Protein AF-A0A1V2V373-F1 (afdb_monomer_lite)

Organism: NCBI:txid1675530

Sequence (112 aa):
MPLIIPVAIDEGALEVLWYSPFENIEDIMLWWEAQESIDIYKYKTDLEAAEAILSNGKIVSVKTEEQYDLYYAISAKAETVTLMIDTDYNSRLSYKGKKYFHKGKLIFPPLI

Radius of gyration: 13.98 Å; chains: 1; bounding box: 52×28×28 Å

pLDDT: mean 90.48, std 10.85, range [46.19, 98.31]

Structure (mmCIF, N/CA/C/O backbone):
data_AF-A0A1V2V373-F1
#
_entry.id   AF-A0A1V2V373-F1
#
loop_
_atom_site.group_PDB
_atom_site.id
_atom_site.type_symbol
_atom_site.label_atom_id
_atom_site.label_alt_id
_atom_site.label_comp_id
_atom_site.label_asym_id
_atom_site.label_entity_id
_atom_site.label_seq_id
_atom_site.pdbx_PDB_ins_code
_atom_site.Cartn_x
_atom_site.Cartn_y
_atom_site.Cartn_z
_atom_site.occupancy
_atom_site.B_iso_or_equiv
_atom_site.auth_seq_id
_atom_site.auth_comp_id
_atom_site.auth_asym_id
_atom_site.auth_atom_id
_atom_site.pdbx_PDB_model_num
ATOM 1 N N . MET A 1 1 ? -18.247 -6.710 2.059 1.00 59.16 1 MET A N 1
ATOM 2 C CA . MET A 1 1 ? -17.854 -5.300 2.309 1.00 59.16 1 MET A CA 1
ATOM 3 C C . MET A 1 1 ? -16.493 -5.104 1.671 1.00 59.16 1 MET A C 1
ATOM 5 O O . MET A 1 1 ? -15.691 -6.020 1.808 1.00 59.16 1 MET A O 1
ATOM 9 N N . PRO A 1 2 ? -16.241 -3.972 0.996 1.00 73.94 2 PRO A N 1
ATOM 10 C CA . PRO A 1 2 ? -14.930 -3.687 0.416 1.00 73.94 2 PRO A CA 1
ATOM 11 C C . PRO A 1 2 ? -13.858 -3.652 1.510 1.00 73.94 2 PRO A C 1
ATOM 13 O O . PRO A 1 2 ? -14.096 -3.110 2.596 1.00 73.94 2 PRO A O 1
ATOM 16 N N . LEU A 1 3 ? -12.698 -4.247 1.236 1.00 90.12 3 LEU A N 1
ATOM 17 C CA . LEU A 1 3 ? -11.580 -4.267 2.174 1.00 90.12 3 LEU A CA 1
ATOM 18 C C . LEU A 1 3 ? -10.861 -2.916 2.175 1.00 90.12 3 LEU A C 1
ATOM 20 O O . LEU A 1 3 ? -10.523 -2.377 1.119 1.00 90.12 3 LEU A O 1
ATOM 24 N N . ILE A 1 4 ? -10.618 -2.380 3.373 1.00 93.88 4 ILE A N 1
ATOM 25 C CA . ILE A 1 4 ? -9.809 -1.175 3.571 1.00 93.88 4 ILE A CA 1
ATOM 26 C C . ILE A 1 4 ? -8.381 -1.624 3.859 1.00 93.88 4 ILE A C 1
ATOM 28 O O . ILE A 1 4 ? -8.136 -2.306 4.855 1.00 93.88 4 ILE A O 1
ATOM 32 N N . ILE A 1 5 ? -7.460 -1.237 2.986 1.00 95.88 5 ILE A N 1
ATOM 33 C CA . ILE A 1 5 ? -6.070 -1.682 3.004 1.00 95.88 5 ILE A CA 1
ATOM 34 C C . ILE A 1 5 ? -5.183 -0.479 3.331 1.00 95.88 5 ILE A C 1
ATOM 36 O O . ILE A 1 5 ? -5.188 0.503 2.584 1.00 95.88 5 ILE A O 1
ATOM 40 N N . PRO A 1 6 ? -4.424 -0.528 4.434 1.00 97.38 6 PRO A N 1
ATOM 41 C CA . PRO A 1 6 ? -3.357 0.424 4.701 1.00 97.38 6 PRO A CA 1
ATOM 42 C C . PRO A 1 6 ? -2.229 0.241 3.684 1.00 97.38 6 PRO A C 1
ATOM 44 O O . PRO A 1 6 ? -1.730 -0.876 3.496 1.00 97.38 6 PRO A O 1
ATOM 47 N N . VAL A 1 7 ? -1.835 1.332 3.033 1.00 97.88 7 VAL A N 1
ATOM 48 C CA . VAL A 1 7 ? -0.748 1.349 2.056 1.00 97.88 7 VAL A CA 1
ATOM 49 C C . VAL A 1 7 ? 0.251 2.446 2.406 1.00 97.88 7 VAL A C 1
ATOM 51 O O . VAL A 1 7 ? -0.118 3.616 2.501 1.00 97.88 7 VAL A O 1
ATOM 54 N N . ALA A 1 8 ? 1.516 2.063 2.542 1.00 97.88 8 ALA A N 1
ATOM 55 C CA . ALA A 1 8 ? 2.650 2.977 2.598 1.00 97.88 8 ALA A CA 1
ATOM 56 C C . ALA A 1 8 ? 3.294 3.078 1.208 1.00 97.88 8 ALA A C 1
ATOM 58 O O . ALA A 1 8 ? 3.599 2.054 0.597 1.00 97.88 8 ALA A O 1
ATOM 59 N N . ILE A 1 9 ? 3.508 4.294 0.720 1.00 97.56 9 ILE A N 1
ATOM 60 C CA . ILE A 1 9 ? 4.208 4.608 -0.529 1.00 97.56 9 ILE A CA 1
ATOM 61 C C . ILE A 1 9 ? 5.568 5.222 -0.159 1.00 97.56 9 ILE A C 1
ATOM 63 O O . ILE A 1 9 ? 5.632 5.984 0.809 1.00 97.56 9 ILE A O 1
ATOM 67 N N . ASP A 1 10 ? 6.631 4.885 -0.896 1.00 95.62 10 ASP A N 1
ATOM 68 C CA . ASP A 1 10 ? 8.003 5.395 -0.682 1.00 95.62 10 ASP A CA 1
ATOM 69 C C . ASP A 1 10 ? 8.468 5.211 0.777 1.00 95.62 10 ASP A C 1
ATOM 71 O O . ASP A 1 10 ? 8.713 6.162 1.517 1.00 95.62 10 ASP A O 1
ATOM 75 N N . GLU A 1 11 ? 8.443 3.954 1.245 1.00 90.69 11 GLU A N 1
ATOM 76 C CA . GLU A 1 11 ? 8.741 3.557 2.638 1.00 90.69 11 GLU A CA 1
ATOM 77 C C . GLU A 1 11 ? 7.998 4.395 3.711 1.00 90.69 11 GLU A C 1
ATOM 79 O O . GLU A 1 11 ? 8.455 4.528 4.847 1.00 90.69 11 GLU A O 1
ATOM 84 N N . GLY A 1 12 ? 6.808 4.908 3.373 1.00 91.81 12 GLY A N 1
ATOM 85 C CA . GLY A 1 12 ? 5.935 5.652 4.284 1.00 91.81 12 GLY A CA 1
ATOM 86 C C . GLY A 1 12 ? 6.015 7.173 4.160 1.00 91.81 12 GLY A C 1
ATOM 87 O O . GLY A 1 12 ? 5.425 7.858 4.993 1.00 91.81 12 GLY A O 1
ATOM 88 N N . ALA A 1 13 ? 6.686 7.722 3.139 1.00 94.00 13 ALA A N 1
ATOM 89 C CA . ALA A 1 13 ? 6.626 9.160 2.853 1.00 94.00 13 ALA A CA 1
ATOM 90 C C . ALA A 1 13 ? 5.186 9.628 2.567 1.00 94.00 13 ALA A C 1
ATOM 92 O O . ALA A 1 13 ? 4.795 10.736 2.947 1.00 94.00 13 ALA A O 1
ATOM 93 N N . LEU A 1 14 ? 4.376 8.754 1.960 1.00 97.31 14 LEU A N 1
ATOM 94 C CA . LEU A 1 14 ? 2.934 8.918 1.833 1.00 97.31 14 LEU A CA 1
ATOM 95 C C . LEU A 1 14 ? 2.213 7.677 2.370 1.00 97.31 14 LEU A C 1
ATOM 97 O O . LEU A 1 14 ? 2.406 6.566 1.885 1.00 97.31 14 LEU A O 1
ATOM 101 N N . GLU A 1 15 ? 1.307 7.877 3.322 1.00 98.31 15 GLU A N 1
ATOM 102 C CA . GLU A 1 15 ? 0.383 6.844 3.789 1.00 98.31 15 GLU A CA 1
ATOM 103 C C . GLU A 1 15 ? -1.018 7.095 3.217 1.00 98.31 15 GLU A C 1
ATOM 105 O O . GLU A 1 15 ? -1.540 8.219 3.224 1.00 98.31 15 GLU A O 1
ATOM 110 N N . VAL A 1 16 ? -1.652 6.039 2.708 1.00 97.81 16 VAL A N 1
ATOM 111 C CA . VAL A 1 16 ? -3.016 6.093 2.177 1.00 97.81 16 VAL A CA 1
ATOM 112 C C . VAL A 1 16 ? -3.856 4.923 2.685 1.00 97.81 16 VAL A C 1
ATOM 114 O O . VAL A 1 16 ? -3.368 3.820 2.932 1.00 97.81 16 VAL A O 1
ATOM 117 N N . LEU A 1 17 ? -5.159 5.160 2.803 1.00 97.06 17 LEU A N 1
ATOM 118 C CA . LEU A 1 17 ? -6.163 4.112 2.925 1.00 97.06 17 LEU A CA 1
ATOM 119 C C . LEU A 1 17 ? -6.707 3.802 1.535 1.00 97.06 17 LEU A C 1
ATOM 121 O O . LEU A 1 17 ? -7.321 4.658 0.888 1.00 97.06 17 LEU A O 1
ATOM 125 N N . TRP A 1 18 ? -6.503 2.567 1.092 1.00 96.62 18 TRP A N 1
ATOM 126 C CA . TRP A 1 18 ? -7.076 2.060 -0.142 1.00 96.62 18 TRP A CA 1
ATOM 127 C C . TRP A 1 18 ? -8.373 1.311 0.153 1.00 96.62 18 TRP A C 1
ATOM 129 O O . TRP A 1 18 ? -8.380 0.218 0.719 1.00 96.62 18 TRP A O 1
ATOM 139 N N . TYR A 1 19 ? -9.490 1.914 -0.234 1.00 94.69 19 TYR A N 1
ATOM 140 C CA . TYR A 1 19 ? -10.801 1.278 -0.242 1.00 94.69 19 TYR A CA 1
ATOM 141 C C . TYR A 1 19 ? -10.878 0.422 -1.500 1.00 94.69 19 TYR A C 1
ATOM 143 O O . TYR A 1 19 ? -11.303 0.887 -2.564 1.00 94.69 19 TYR A O 1
ATOM 151 N N . SER A 1 20 ? -10.369 -0.800 -1.374 1.00 92.69 20 SER A N 1
ATOM 152 C CA . SER A 1 20 ? -10.207 -1.721 -2.488 1.00 92.69 20 SER A CA 1
ATOM 153 C C . SER A 1 20 ? -11.564 -2.248 -2.981 1.00 92.69 20 SER A C 1
ATOM 155 O O . SER A 1 20 ? -12.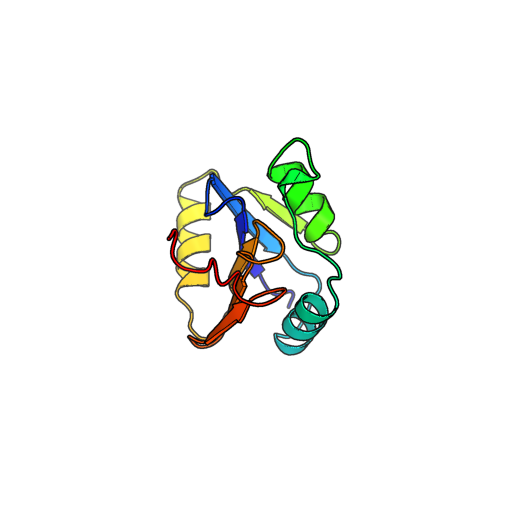516 -2.339 -2.199 1.00 92.69 20 SER A O 1
ATOM 157 N N . PRO A 1 21 ? -11.675 -2.616 -4.267 1.00 91.06 21 PRO A N 1
ATOM 158 C CA . PRO A 1 21 ? -12.887 -3.225 -4.817 1.00 91.06 21 PRO A CA 1
ATOM 159 C C . PRO A 1 21 ? -13.030 -4.703 -4.425 1.00 91.06 21 PRO A C 1
ATOM 161 O O . PRO A 1 21 ? -14.038 -5.323 -4.747 1.00 91.06 21 PRO A O 1
ATOM 164 N N . PHE A 1 22 ? -12.014 -5.280 -3.779 1.00 91.69 22 PHE A N 1
ATOM 165 C CA . PHE A 1 22 ? -11.952 -6.698 -3.462 1.00 91.69 22 PHE A CA 1
ATOM 166 C C . PHE A 1 22 ? -12.777 -7.024 -2.219 1.00 91.69 22 PHE A C 1
ATOM 168 O O . PHE A 1 22 ? -12.834 -6.253 -1.253 1.00 91.69 22 PHE A O 1
ATOM 175 N N . GLU A 1 23 ? -13.406 -8.196 -2.243 1.00 88.94 23 GLU A N 1
ATOM 176 C CA . GLU A 1 23 ? -14.261 -8.666 -1.151 1.00 88.94 23 GLU A CA 1
ATOM 177 C C . GLU A 1 23 ? -13.541 -9.623 -0.196 1.00 88.94 23 GLU A C 1
ATOM 179 O O . GLU A 1 23 ? -13.996 -9.819 0.933 1.00 88.94 23 GLU A O 1
ATOM 184 N N . ASN A 1 24 ? -12.423 -10.210 -0.626 1.00 90.62 24 ASN A N 1
ATOM 185 C CA . ASN A 1 24 ? -11.638 -11.165 0.147 1.00 90.62 24 ASN A CA 1
ATOM 186 C C . ASN A 1 24 ? -10.127 -10.947 -0.052 1.00 90.62 24 ASN A C 1
ATOM 188 O O . ASN A 1 24 ? -9.687 -10.160 -0.893 1.00 90.62 24 ASN A O 1
ATOM 192 N N . ILE A 1 25 ? -9.337 -11.609 0.792 1.00 91.38 25 ILE A N 1
ATOM 193 C CA . ILE A 1 25 ? -7.883 -11.436 0.842 1.00 91.38 25 ILE A CA 1
ATOM 194 C C . ILE A 1 25 ? -7.210 -12.151 -0.330 1.00 91.38 25 ILE A C 1
ATOM 196 O O . ILE A 1 25 ? -6.218 -11.660 -0.862 1.00 91.38 25 ILE A O 1
ATOM 200 N N . GLU A 1 26 ? -7.757 -13.289 -0.744 1.00 91.94 26 GLU A N 1
ATOM 201 C CA . GLU A 1 26 ? -7.263 -14.105 -1.846 1.00 91.94 26 GLU A CA 1
ATOM 202 C C . GLU A 1 26 ? -7.233 -13.317 -3.163 1.00 91.94 26 GLU A C 1
ATOM 204 O O . GLU A 1 26 ? -6.232 -13.360 -3.875 1.00 91.94 26 GLU A O 1
ATOM 209 N N . ASP A 1 27 ? -8.260 -12.515 -3.443 1.00 92.75 27 ASP A N 1
ATOM 210 C CA . ASP A 1 27 ? -8.319 -11.667 -4.636 1.00 92.75 27 ASP A CA 1
ATOM 211 C C . ASP A 1 27 ? -7.233 -10.580 -4.628 1.00 92.75 27 ASP A C 1
ATOM 213 O O . ASP A 1 27 ? -6.652 -10.273 -5.668 1.00 92.75 27 ASP A O 1
ATOM 217 N N . ILE A 1 28 ? -6.901 -10.029 -3.454 1.00 93.12 28 ILE A N 1
ATOM 218 C CA . ILE A 1 28 ? -5.811 -9.050 -3.310 1.00 93.12 28 ILE A CA 1
ATOM 219 C C . ILE A 1 28 ? -4.459 -9.721 -3.555 1.00 93.12 28 ILE A C 1
ATOM 221 O O . ILE A 1 28 ? -3.595 -9.145 -4.214 1.00 93.12 28 ILE A O 1
ATOM 225 N N . MET A 1 29 ? -4.274 -10.938 -3.039 1.00 92.38 29 MET A N 1
ATOM 226 C CA . MET A 1 29 ? -3.059 -11.724 -3.266 1.00 92.38 29 MET A CA 1
ATOM 227 C C . MET A 1 29 ? -2.874 -12.026 -4.758 1.00 92.38 29 MET A C 1
ATOM 229 O O . MET A 1 29 ? -1.784 -11.834 -5.288 1.00 92.38 29 MET A O 1
ATOM 233 N N . LEU A 1 30 ? -3.943 -12.427 -5.452 1.00 93.25 30 LEU A N 1
ATOM 234 C CA . LEU A 1 30 ? -3.916 -12.666 -6.897 1.00 93.25 30 LEU A CA 1
ATOM 235 C C . LEU A 1 30 ? -3.658 -11.380 -7.688 1.00 93.25 30 LEU A C 1
ATOM 237 O O . LEU A 1 30 ? -2.867 -11.386 -8.628 1.00 93.25 30 LEU A O 1
ATOM 241 N N . TRP A 1 31 ? -4.290 -10.266 -7.304 1.00 93.69 31 TRP A N 1
ATOM 242 C CA . TRP A 1 31 ? -4.032 -8.959 -7.912 1.00 93.69 31 TRP A CA 1
ATOM 243 C C . TRP A 1 31 ? -2.568 -8.541 -7.758 1.00 93.69 31 TRP A C 1
ATOM 245 O O . TRP A 1 31 ? -1.983 -8.044 -8.721 1.00 93.69 31 TRP A O 1
ATOM 255 N N . TRP A 1 32 ? -1.986 -8.768 -6.577 1.00 94.62 32 TRP A N 1
ATOM 256 C CA . TRP A 1 32 ? -0.583 -8.490 -6.284 1.00 94.62 32 TRP A CA 1
ATOM 257 C C . TRP A 1 32 ? 0.349 -9.308 -7.182 1.00 94.62 32 TRP A C 1
ATOM 259 O O . TRP A 1 32 ? 1.215 -8.743 -7.843 1.00 94.62 32 TRP A O 1
ATOM 269 N N . GLU A 1 33 ? 0.133 -10.624 -7.266 1.00 92.19 33 GLU A N 1
ATOM 270 C CA . GLU A 1 33 ? 0.924 -11.525 -8.116 1.00 92.19 33 GLU A CA 1
ATOM 271 C C . GLU A 1 33 ? 0.788 -11.212 -9.613 1.00 92.19 33 GLU A C 1
ATOM 273 O O . GLU A 1 33 ? 1.733 -11.408 -10.375 1.00 92.19 33 GLU A O 1
ATOM 278 N N . ALA A 1 34 ? -0.372 -10.708 -10.038 1.00 93.06 34 ALA A N 1
ATOM 279 C CA . ALA A 1 34 ? -0.631 -10.339 -11.425 1.00 93.06 34 ALA A CA 1
ATOM 280 C C . ALA A 1 34 ? -0.001 -8.996 -11.838 1.00 93.06 34 ALA A C 1
ATOM 282 O O . ALA A 1 34 ? 0.029 -8.695 -13.033 1.00 93.06 34 ALA A O 1
ATOM 283 N N . GLN A 1 35 ? 0.486 -8.174 -10.898 1.00 92.62 35 GLN A N 1
ATOM 284 C CA . GLN A 1 35 ? 1.156 -6.925 -11.260 1.00 92.62 35 GLN A CA 1
ATOM 285 C C . GLN A 1 35 ? 2.459 -7.225 -12.017 1.00 92.62 35 GLN A C 1
ATOM 287 O O . GLN A 1 35 ? 3.366 -7.882 -11.520 1.00 92.62 35 GLN A O 1
ATOM 292 N N . GLU A 1 36 ? 2.625 -6.698 -13.227 1.00 92.25 36 GLU A N 1
ATOM 293 C CA . GLU A 1 36 ? 3.891 -6.886 -13.954 1.00 92.25 36 GLU A CA 1
ATOM 294 C C . GLU A 1 36 ? 5.027 -6.043 -13.351 1.00 92.25 36 GLU A C 1
ATOM 296 O O . GLU A 1 36 ? 6.209 -6.400 -13.420 1.00 92.25 36 GLU A O 1
ATOM 301 N N . SER A 1 37 ? 4.679 -4.904 -12.749 1.00 92.75 37 SER A N 1
ATOM 302 C CA . SER A 1 37 ? 5.619 -3.971 -12.138 1.00 92.75 37 SER A CA 1
ATOM 303 C C . SER A 1 37 ? 4.928 -3.092 -11.100 1.00 92.75 37 SER A C 1
ATOM 305 O O . SER A 1 37 ? 3.801 -2.652 -11.306 1.00 92.75 37 SER A O 1
ATOM 307 N N . ILE A 1 38 ? 5.644 -2.812 -10.016 1.00 94.25 38 ILE A N 1
ATOM 308 C CA . ILE A 1 38 ? 5.283 -1.866 -8.966 1.00 94.25 38 ILE A CA 1
ATOM 309 C C . ILE A 1 38 ? 6.526 -1.005 -8.750 1.00 94.25 38 ILE A C 1
ATOM 311 O O . ILE A 1 38 ? 7.426 -1.395 -8.021 1.00 94.25 38 ILE A O 1
ATOM 315 N N . ASP A 1 39 ? 6.611 0.125 -9.448 1.00 94.88 39 ASP A N 1
ATOM 316 C CA . ASP A 1 39 ? 7.760 1.030 -9.381 1.00 94.88 39 ASP A CA 1
ATOM 317 C C . ASP A 1 39 ? 7.276 2.480 -9.378 1.00 94.88 39 ASP A C 1
ATOM 319 O O . ASP A 1 39 ? 6.794 2.991 -10.396 1.00 94.88 39 ASP A O 1
ATOM 323 N N . ILE A 1 40 ? 7.375 3.118 -8.211 1.00 96.00 40 ILE A N 1
ATOM 324 C CA . ILE A 1 40 ? 6.877 4.477 -7.981 1.00 96.00 40 ILE A CA 1
ATOM 325 C C . ILE A 1 40 ? 7.681 5.538 -8.735 1.00 96.00 40 ILE A C 1
ATOM 327 O O . ILE A 1 40 ? 7.126 6.569 -9.112 1.00 96.00 40 ILE A O 1
ATOM 331 N N . TYR A 1 41 ? 8.956 5.279 -9.044 1.00 94.19 41 TYR A N 1
ATOM 332 C CA . TYR A 1 41 ? 9.839 6.267 -9.673 1.00 94.19 41 TYR A CA 1
ATOM 333 C C . TYR A 1 41 ? 9.526 6.504 -11.157 1.00 94.19 41 TYR A C 1
ATOM 335 O O . TYR A 1 41 ? 10.115 7.374 -11.798 1.00 94.19 41 TYR A O 1
ATOM 343 N N . LYS A 1 42 ? 8.569 5.753 -11.711 1.00 94.44 42 LYS A N 1
ATOM 344 C CA . LYS A 1 42 ? 7.989 5.994 -13.039 1.00 94.44 42 LYS A CA 1
ATOM 345 C C . LYS A 1 42 ? 7.032 7.191 -13.061 1.00 94.44 42 LYS A C 1
ATOM 347 O O . LYS A 1 42 ? 6.720 7.686 -14.144 1.00 94.44 42 LYS A O 1
ATOM 352 N N . TYR A 1 43 ? 6.570 7.643 -11.897 1.00 95.50 43 TYR A N 1
ATOM 353 C CA . TYR A 1 43 ? 5.584 8.712 -11.736 1.00 95.50 43 TYR A CA 1
ATOM 354 C C . TYR A 1 43 ? 6.227 9.977 -11.162 1.00 95.50 43 TYR A C 1
ATOM 356 O O . TYR A 1 43 ? 7.340 9.944 -10.639 1.00 95.50 43 TYR A O 1
ATOM 364 N N . LYS A 1 44 ? 5.544 11.124 -11.269 1.00 95.25 44 LYS A N 1
ATOM 365 C CA . LYS A 1 44 ? 6.102 12.401 -10.792 1.00 95.25 44 LYS A CA 1
ATOM 366 C C . LYS A 1 44 ? 5.916 12.605 -9.295 1.00 95.25 44 LYS A C 1
ATOM 368 O O . LYS A 1 44 ? 6.655 13.387 -8.703 1.00 95.25 44 LYS A O 1
ATOM 373 N N . THR A 1 45 ? 4.892 11.985 -8.712 1.00 96.06 45 THR A N 1
ATOM 374 C CA . THR A 1 45 ? 4.550 12.119 -7.292 1.00 96.06 45 THR A CA 1
ATOM 375 C C . THR A 1 45 ? 4.068 10.791 -6.726 1.00 96.06 45 THR A C 1
ATOM 377 O O . THR A 1 45 ? 3.477 9.988 -7.449 1.00 96.06 45 THR A O 1
ATOM 380 N N . ASP A 1 46 ? 4.227 10.609 -5.418 1.00 95.75 46 ASP A N 1
ATOM 381 C CA . ASP A 1 46 ? 3.771 9.407 -4.709 1.00 95.75 46 ASP A CA 1
ATOM 382 C C . ASP A 1 46 ? 2.258 9.200 -4.815 1.00 95.75 46 ASP A C 1
ATOM 384 O O . ASP A 1 46 ? 1.783 8.070 -4.903 1.00 95.75 46 ASP A O 1
ATOM 388 N N . LEU A 1 47 ? 1.482 10.291 -4.846 1.00 94.94 47 LEU A N 1
ATOM 389 C CA . LEU A 1 47 ? 0.031 10.214 -5.013 1.00 94.94 47 LEU A CA 1
ATOM 390 C C . LEU A 1 47 ? -0.347 9.731 -6.418 1.00 94.94 47 LEU A C 1
ATOM 392 O O . LEU A 1 47 ? -1.210 8.870 -6.544 1.00 94.94 47 LEU A O 1
ATOM 396 N N . GLU A 1 48 ? 0.319 10.241 -7.457 1.00 95.75 48 GLU A N 1
ATOM 397 C CA . GLU A 1 48 ? 0.126 9.768 -8.835 1.00 95.75 48 GLU A CA 1
ATOM 398 C C . GLU A 1 48 ? 0.504 8.286 -8.961 1.00 95.75 48 GLU A C 1
ATOM 400 O O . GLU A 1 48 ? -0.233 7.512 -9.571 1.00 95.75 48 GLU A O 1
ATOM 405 N N . ALA A 1 49 ? 1.610 7.870 -8.333 1.00 95.62 49 ALA A N 1
ATOM 406 C CA . ALA A 1 49 ? 2.007 6.467 -8.284 1.00 95.62 49 ALA A CA 1
ATOM 407 C C . ALA A 1 49 ? 0.944 5.600 -7.595 1.00 95.62 49 ALA A C 1
ATOM 409 O O . ALA A 1 49 ? 0.560 4.557 -8.126 1.00 95.62 49 ALA A O 1
ATOM 410 N N . ALA A 1 50 ? 0.429 6.047 -6.445 1.00 95.44 50 ALA A N 1
ATOM 411 C CA . ALA A 1 50 ? -0.634 5.359 -5.725 1.00 95.44 50 ALA A CA 1
ATOM 412 C C . ALA A 1 50 ? -1.895 5.213 -6.589 1.00 95.44 50 ALA A C 1
ATOM 414 O O . ALA A 1 50 ? -2.432 4.115 -6.699 1.00 95.44 50 ALA A O 1
ATOM 415 N N . GLU A 1 51 ? -2.352 6.293 -7.228 1.00 94.75 51 GLU A N 1
ATOM 416 C CA . GLU A 1 51 ? -3.535 6.299 -8.099 1.00 94.75 51 GLU A CA 1
ATOM 417 C C . GLU A 1 51 ? -3.380 5.383 -9.313 1.00 94.75 51 GLU A C 1
ATOM 419 O O . GLU A 1 51 ? -4.316 4.659 -9.655 1.00 94.75 51 GLU A O 1
ATOM 424 N N . ALA A 1 52 ? -2.202 5.365 -9.936 1.00 94.44 52 ALA A N 1
ATOM 425 C CA . ALA A 1 52 ? -1.938 4.515 -11.087 1.00 94.44 52 ALA A CA 1
ATOM 426 C C . ALA A 1 52 ? -1.853 3.026 -10.707 1.00 94.44 52 ALA A C 1
ATOM 428 O O . ALA A 1 52 ? -2.471 2.181 -11.362 1.00 94.44 52 ALA A O 1
ATOM 429 N N . ILE A 1 53 ? -1.123 2.698 -9.636 1.00 94.88 53 ILE A N 1
ATOM 430 C CA . ILE A 1 53 ? -0.894 1.311 -9.205 1.00 94.88 53 ILE A CA 1
ATOM 431 C C . ILE A 1 53 ? -2.162 0.721 -8.566 1.00 94.88 53 ILE A C 1
ATOM 433 O O . ILE A 1 53 ? -2.527 -0.414 -8.857 1.00 94.88 53 ILE A O 1
ATOM 437 N N . LEU A 1 54 ? -2.885 1.485 -7.741 1.00 94.19 54 LEU A N 1
ATOM 438 C CA . LEU A 1 54 ? -4.068 1.026 -6.991 1.00 94.19 54 LEU A CA 1
ATOM 439 C C . LEU A 1 54 ? -5.406 1.322 -7.704 1.00 94.19 54 LEU A C 1
ATOM 441 O O . LEU A 1 54 ? -6.461 1.377 -7.061 1.00 94.19 54 LEU A O 1
ATOM 445 N N . SER A 1 55 ? -5.366 1.503 -9.027 1.00 76.38 55 SER A N 1
ATOM 446 C CA . SER A 1 55 ? -6.373 2.127 -9.913 1.00 76.38 55 SER A CA 1
ATOM 447 C C . SER A 1 55 ? -7.813 1.577 -9.898 1.00 76.38 55 SER A C 1
ATOM 449 O O . SER A 1 55 ? -8.685 2.140 -10.555 1.00 76.38 55 SER A O 1
ATOM 451 N N . ASN A 1 56 ? -8.117 0.541 -9.113 1.00 81.56 56 ASN A N 1
ATOM 452 C CA . ASN A 1 56 ? -9.447 -0.076 -9.039 1.00 81.56 56 ASN A CA 1
ATOM 453 C C . ASN A 1 56 ? -10.220 0.216 -7.742 1.00 81.56 56 ASN A C 1
ATOM 455 O O . ASN A 1 56 ? -11.275 -0.368 -7.514 1.00 81.56 56 ASN A O 1
ATOM 459 N N . GLY A 1 57 ? -9.729 1.110 -6.883 1.00 85.69 57 GLY A N 1
ATOM 460 C CA . GLY A 1 57 ? -10.410 1.487 -5.641 1.00 85.69 57 GLY A CA 1
ATOM 461 C C . GLY A 1 57 ? -10.353 2.982 -5.362 1.00 85.69 57 GLY A C 1
ATOM 462 O O . GLY A 1 57 ? -9.743 3.753 -6.100 1.00 85.69 57 GLY A O 1
ATOM 463 N N . LYS A 1 58 ? -10.985 3.407 -4.266 1.00 93.88 58 LYS A N 1
ATOM 464 C CA . LYS A 1 58 ? -10.860 4.791 -3.795 1.00 93.88 58 LYS A CA 1
ATOM 465 C C . LYS A 1 58 ? -9.622 4.908 -2.914 1.00 93.88 58 LYS A C 1
ATOM 467 O O . LYS A 1 58 ? -9.457 4.135 -1.974 1.00 93.88 58 LYS A O 1
ATOM 472 N N . ILE A 1 59 ? -8.800 5.915 -3.176 1.00 95.56 59 ILE A N 1
ATOM 473 C CA . ILE A 1 59 ? -7.619 6.228 -2.373 1.00 95.56 59 ILE A CA 1
ATOM 474 C C . ILE A 1 59 ? -7.920 7.453 -1.519 1.00 95.56 59 ILE A C 1
ATOM 476 O O . ILE A 1 59 ? -8.501 8.434 -1.986 1.00 95.56 59 ILE A O 1
ATOM 480 N N . VAL A 1 60 ? -7.547 7.387 -0.245 1.00 95.50 60 VAL A N 1
ATOM 481 C CA . VAL A 1 60 ? -7.634 8.514 0.682 1.00 95.50 60 VAL A CA 1
ATOM 482 C C . VAL A 1 60 ? -6.282 8.682 1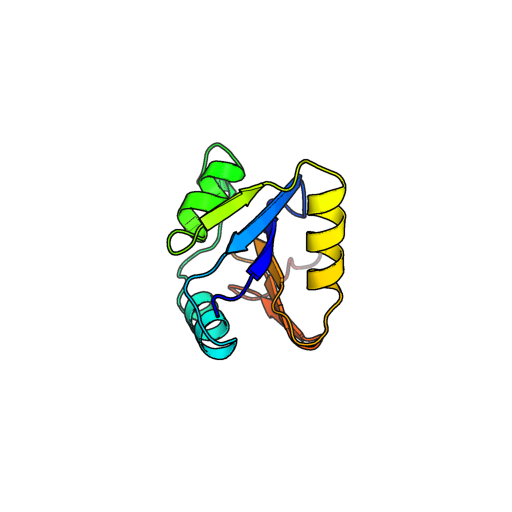.349 1.00 95.50 60 VAL A C 1
ATOM 484 O O . VAL A 1 60 ? -5.858 7.810 2.101 1.00 95.50 60 VAL A O 1
ATOM 487 N N . SER A 1 61 ? -5.610 9.804 1.097 1.00 96.31 61 SER A N 1
ATOM 488 C CA . SER A 1 61 ? -4.388 10.143 1.827 1.00 96.31 61 SER A CA 1
ATOM 489 C C . SER A 1 61 ? -4.675 10.336 3.311 1.00 96.31 61 SER A C 1
ATOM 491 O O . SER A 1 61 ? -5.632 11.023 3.678 1.00 96.31 61 SER A O 1
ATOM 493 N N . VAL A 1 62 ? -3.813 9.776 4.149 1.00 96.25 62 VAL A N 1
ATOM 494 C CA . VAL A 1 62 ? -3.853 9.943 5.598 1.00 96.25 62 VAL A CA 1
ATOM 495 C C . VAL A 1 62 ? -3.178 11.270 5.944 1.00 96.25 62 VAL A C 1
ATOM 497 O O . VAL A 1 62 ? -2.010 11.488 5.641 1.00 96.25 62 VAL A O 1
ATOM 500 N N . LYS A 1 63 ? -3.946 12.217 6.490 1.00 94.81 63 LYS A N 1
ATOM 501 C CA . LYS A 1 63 ? -3.482 13.593 6.763 1.00 94.81 63 LYS A CA 1
ATOM 502 C C . LYS A 1 63 ? -3.907 14.127 8.129 1.00 94.81 63 LYS A C 1
ATOM 504 O O . LYS A 1 63 ? -3.437 15.183 8.539 1.00 94.81 63 LYS A O 1
ATOM 509 N N . THR A 1 64 ? -4.814 13.437 8.809 1.00 95.75 64 THR A N 1
ATOM 510 C CA . THR A 1 64 ? -5.392 13.850 10.094 1.00 95.75 64 THR A CA 1
ATOM 511 C C . THR A 1 64 ? -5.165 12.770 11.140 1.00 95.75 64 THR A C 1
ATOM 513 O O . THR A 1 64 ? -5.029 11.600 10.788 1.00 95.75 64 THR A O 1
ATOM 516 N N . GLU A 1 65 ? -5.148 13.151 12.416 1.00 95.62 65 GLU A N 1
ATOM 517 C CA . GLU A 1 65 ? -4.945 12.229 13.542 1.00 95.62 65 GLU A CA 1
ATOM 518 C C . GLU A 1 65 ? -5.944 11.062 13.519 1.00 95.62 65 GLU A C 1
ATOM 520 O O . GLU A 1 65 ? -5.530 9.910 13.536 1.00 95.62 65 GLU A O 1
ATOM 525 N N . GLU A 1 66 ? -7.236 11.335 13.306 1.00 95.31 66 GLU A N 1
ATOM 526 C CA . GLU A 1 66 ? -8.272 10.294 13.196 1.00 95.31 66 GLU A CA 1
ATOM 527 C C . GLU A 1 66 ? -8.008 9.294 12.055 1.00 95.31 66 GLU A C 1
ATOM 529 O O . GLU A 1 66 ? -8.313 8.104 12.161 1.00 95.31 66 GLU A O 1
ATOM 534 N N . GLN A 1 67 ? -7.436 9.761 10.941 1.00 95.38 67 GLN A N 1
ATOM 535 C CA . GLN A 1 67 ? -7.074 8.888 9.825 1.00 95.38 67 GLN A CA 1
ATOM 536 C C . GLN A 1 67 ? -5.836 8.049 10.147 1.00 95.38 67 GLN A C 1
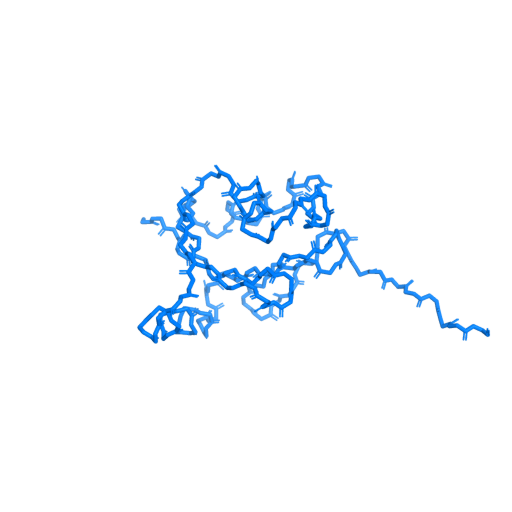ATOM 538 O O . GLN A 1 67 ? -5.797 6.887 9.744 1.00 95.38 67 GLN A O 1
ATOM 543 N N . TYR A 1 68 ? -4.853 8.607 10.862 1.00 96.25 68 TYR A N 1
ATOM 544 C CA . TYR A 1 68 ? -3.688 7.856 11.337 1.00 96.25 68 TYR A CA 1
ATOM 545 C C . TYR A 1 68 ? -4.108 6.789 12.348 1.00 96.25 68 TYR A C 1
ATOM 547 O O . TYR A 1 68 ? -3.712 5.632 12.210 1.00 96.25 68 TYR A O 1
ATOM 555 N N . ASP A 1 69 ? -4.978 7.132 13.298 1.00 96.38 69 ASP A N 1
ATOM 556 C CA . ASP A 1 69 ? -5.536 6.181 14.260 1.00 96.38 69 ASP A CA 1
ATOM 557 C C . ASP A 1 69 ? -6.219 5.015 13.543 1.00 96.38 69 ASP A C 1
ATOM 559 O O . ASP A 1 69 ? -5.951 3.849 13.841 1.00 96.38 69 ASP A O 1
ATOM 563 N N . LEU A 1 70 ? -7.054 5.311 12.541 1.00 95.38 70 LEU A N 1
ATOM 564 C CA . LEU A 1 70 ? -7.693 4.283 11.724 1.00 95.38 70 LEU A CA 1
ATOM 565 C C . LEU A 1 70 ? -6.662 3.440 10.957 1.00 95.38 70 LEU A C 1
ATOM 567 O O . LEU A 1 70 ? -6.751 2.210 10.961 1.00 95.38 70 LEU A O 1
ATOM 571 N N . TYR A 1 71 ? -5.689 4.081 10.309 1.00 97.00 71 TYR A N 1
ATOM 572 C CA . TYR A 1 71 ? -4.641 3.417 9.537 1.00 97.00 71 TYR A CA 1
ATOM 573 C C . TYR A 1 71 ? -3.839 2.434 10.397 1.00 97.00 71 TYR A C 1
ATOM 575 O O . TYR A 1 71 ? -3.714 1.256 10.039 1.00 97.00 71 TYR A O 1
ATOM 583 N N . TYR A 1 72 ? -3.356 2.866 11.563 1.00 95.94 72 TYR A N 1
ATOM 584 C CA . TYR A 1 72 ? -2.576 2.017 12.461 1.00 95.94 72 TYR A CA 1
ATOM 585 C C . TYR A 1 72 ? -3.436 0.956 13.153 1.00 95.94 72 TYR A C 1
ATOM 587 O O . TYR A 1 72 ? -2.997 -0.189 13.282 1.00 95.94 72 TYR A O 1
ATOM 595 N N . ALA A 1 73 ? -4.685 1.270 13.512 1.00 95.56 73 ALA A N 1
ATOM 596 C CA . ALA A 1 73 ? -5.615 0.288 14.066 1.00 95.56 73 ALA A CA 1
ATOM 597 C C . ALA A 1 73 ? -5.937 -0.840 13.073 1.00 95.56 73 ALA A C 1
ATOM 599 O O . ALA A 1 73 ? -6.083 -1.996 13.477 1.00 95.56 73 ALA A O 1
ATOM 600 N N . ILE A 1 74 ? -6.048 -0.537 11.775 1.00 94.50 74 ILE A N 1
ATOM 601 C CA . ILE A 1 74 ? -6.228 -1.558 10.735 1.00 94.50 74 ILE A CA 1
ATOM 602 C C . ILE A 1 74 ? -4.922 -2.330 10.514 1.00 94.50 74 ILE A C 1
ATOM 604 O O . ILE A 1 74 ? -4.956 -3.560 10.472 1.00 94.50 74 ILE A O 1
ATOM 608 N N . SER A 1 75 ? -3.787 -1.631 10.423 1.00 93.50 75 SER A N 1
ATOM 609 C CA . SER A 1 75 ? -2.465 -2.228 10.179 1.00 93.50 75 SER A CA 1
ATOM 610 C C . SER A 1 75 ? -2.031 -3.210 11.268 1.00 93.50 75 SER A C 1
ATOM 612 O O . SER A 1 75 ? -1.327 -4.177 10.987 1.00 93.50 75 SER A O 1
ATOM 614 N N . ALA A 1 76 ? -2.462 -2.990 12.512 1.00 92.50 76 ALA A N 1
ATOM 615 C CA . ALA A 1 76 ? -2.156 -3.863 13.643 1.00 92.50 76 ALA A CA 1
ATOM 616 C C . ALA A 1 76 ? -2.935 -5.195 13.632 1.00 92.50 76 ALA A C 1
ATOM 618 O O . ALA A 1 76 ? -2.602 -6.113 14.387 1.00 92.50 76 ALA A O 1
ATOM 619 N N . LYS A 1 77 ? -3.977 -5.335 12.802 1.00 90.81 77 LYS A N 1
ATOM 620 C CA . LYS A 1 77 ? -4.779 -6.564 12.728 1.00 90.81 77 LYS A CA 1
ATOM 621 C C . LYS A 1 77 ? -4.031 -7.638 11.943 1.00 90.81 77 LYS A C 1
ATOM 623 O O . LYS A 1 77 ? -3.771 -7.486 10.755 1.00 90.81 77 LYS A O 1
ATOM 628 N N . ALA A 1 78 ? -3.773 -8.778 12.584 1.00 81.44 78 ALA A N 1
ATOM 629 C CA . ALA A 1 78 ? -3.072 -9.906 11.961 1.00 81.44 78 ALA A CA 1
ATOM 630 C C . ALA A 1 78 ? -3.781 -10.470 10.712 1.00 81.44 78 ALA A C 1
ATOM 632 O O . ALA A 1 78 ? -3.131 -11.035 9.830 1.00 81.44 78 ALA A O 1
ATOM 633 N N . GLU A 1 79 ? -5.106 -10.330 10.645 1.00 86.06 79 GLU A N 1
ATOM 634 C CA . GLU A 1 79 ? -5.948 -10.838 9.557 1.00 86.06 79 GLU A CA 1
ATOM 635 C C . GLU A 1 79 ? -6.185 -9.816 8.434 1.00 86.06 79 GLU A C 1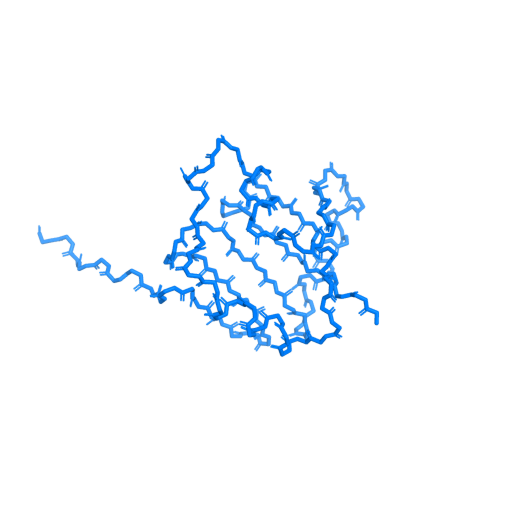
ATOM 637 O O . GLU A 1 79 ? -6.963 -10.087 7.522 1.00 86.06 79 GLU A O 1
ATOM 642 N N . THR A 1 80 ? -5.501 -8.671 8.465 1.00 89.94 80 THR A N 1
ATOM 643 C CA . THR A 1 80 ? -5.562 -7.661 7.405 1.00 89.94 80 THR A CA 1
ATOM 644 C C . THR A 1 80 ? -4.332 -7.745 6.502 1.00 89.94 80 THR A C 1
ATOM 646 O O . THR A 1 80 ? -3.231 -8.072 6.950 1.00 89.94 80 THR A O 1
ATOM 649 N N . VAL A 1 81 ? -4.520 -7.440 5.217 1.00 94.88 81 VAL A N 1
ATOM 650 C CA . VAL A 1 81 ? -3.425 -7.142 4.289 1.00 94.88 81 VAL A CA 1
ATOM 651 C C . VAL A 1 81 ? -2.945 -5.710 4.502 1.00 94.88 81 VAL A C 1
ATOM 653 O O . VAL A 1 81 ? -3.757 -4.792 4.585 1.00 94.88 81 VAL A O 1
ATOM 656 N N . THR A 1 82 ? -1.631 -5.511 4.518 1.00 96.88 82 THR A N 1
ATOM 657 C CA . THR A 1 82 ? -1.011 -4.188 4.369 1.00 96.88 82 THR A CA 1
ATOM 658 C C . THR A 1 82 ? -0.040 -4.195 3.199 1.00 96.88 82 THR A C 1
ATOM 660 O O . THR A 1 82 ? 0.567 -5.227 2.892 1.00 96.88 82 THR A O 1
ATOM 663 N N . LEU A 1 83 ? 0.111 -3.049 2.537 1.00 97.19 83 LEU A N 1
ATOM 664 C CA . LEU A 1 83 ? 1.017 -2.894 1.402 1.00 97.19 83 LEU A CA 1
ATOM 665 C C . LEU A 1 83 ? 2.101 -1.864 1.718 1.00 97.19 83 LEU A C 1
ATOM 667 O O . LEU A 1 83 ? 1.833 -0.823 2.313 1.00 97.19 83 LEU A O 1
ATOM 671 N N . MET A 1 84 ? 3.321 -2.148 1.275 1.00 96.88 84 MET A N 1
ATOM 672 C CA . MET A 1 84 ? 4.341 -1.133 1.048 1.00 96.88 84 MET A CA 1
ATOM 673 C C . MET A 1 84 ? 4.672 -1.155 -0.443 1.00 96.88 84 MET A C 1
ATOM 675 O O . MET A 1 84 ? 5.031 -2.209 -0.974 1.00 96.88 84 MET A O 1
ATOM 679 N N . ILE A 1 85 ? 4.506 -0.013 -1.098 1.00 96.62 85 ILE A N 1
ATOM 680 C CA . ILE A 1 85 ? 4.735 0.199 -2.522 1.00 96.62 85 ILE A CA 1
ATOM 681 C C . ILE A 1 85 ? 5.912 1.164 -2.676 1.00 96.62 85 ILE A C 1
ATOM 683 O O . ILE A 1 85 ? 5.891 2.291 -2.189 1.00 96.62 85 ILE A O 1
ATOM 687 N N . ASP A 1 86 ? 6.944 0.688 -3.351 1.00 95.44 86 ASP A N 1
ATOM 688 C CA . ASP A 1 86 ? 8.190 1.395 -3.622 1.00 95.44 86 ASP A CA 1
ATOM 689 C C . ASP A 1 86 ? 8.674 0.940 -5.011 1.00 95.44 86 ASP A C 1
ATOM 691 O O . ASP A 1 86 ? 8.031 1.227 -6.021 1.00 95.44 86 ASP A O 1
ATOM 695 N N . THR A 1 87 ? 9.734 0.137 -5.084 1.00 94.75 87 THR A N 1
ATOM 696 C CA . THR A 1 87 ? 10.251 -0.430 -6.337 1.00 94.75 87 THR A CA 1
ATOM 697 C C . THR A 1 87 ? 9.797 -1.867 -6.560 1.00 94.75 87 THR A C 1
ATOM 699 O O . THR A 1 87 ? 9.291 -2.525 -5.647 1.00 94.75 87 THR A O 1
ATOM 702 N N . ASP A 1 88 ? 10.085 -2.408 -7.748 1.00 93.25 88 ASP A N 1
ATOM 703 C CA . ASP A 1 88 ? 9.760 -3.787 -8.133 1.00 93.25 88 ASP A CA 1
ATOM 704 C C . ASP A 1 88 ? 10.295 -4.846 -7.142 1.00 93.25 88 ASP A C 1
ATOM 706 O O . ASP A 1 88 ? 9.799 -5.971 -7.108 1.00 93.25 88 ASP A O 1
ATOM 710 N N . TYR A 1 89 ? 11.313 -4.511 -6.346 1.00 90.44 89 TYR A N 1
ATOM 711 C CA . TYR A 1 89 ? 12.007 -5.442 -5.450 1.00 90.44 89 TYR A CA 1
ATOM 712 C C . TYR A 1 89 ? 11.845 -5.118 -3.964 1.00 90.44 89 TYR A C 1
ATOM 714 O O . TYR A 1 89 ? 12.026 -5.993 -3.115 1.00 90.44 89 TYR A O 1
ATOM 722 N N . ASN A 1 90 ? 11.511 -3.872 -3.636 1.00 92.00 90 ASN A N 1
ATOM 723 C CA . ASN A 1 90 ? 11.271 -3.471 -2.253 1.00 92.00 90 ASN A CA 1
ATOM 724 C C . ASN A 1 90 ? 9.794 -3.582 -1.889 1.00 92.00 90 ASN A C 1
ATOM 726 O O . ASN A 1 90 ? 9.480 -3.903 -0.737 1.00 92.00 90 ASN A O 1
ATOM 730 N N . SER A 1 91 ? 8.906 -3.381 -2.868 1.00 95.62 91 SER A N 1
ATOM 731 C CA . SER A 1 91 ? 7.463 -3.487 -2.693 1.00 95.62 91 SER A CA 1
ATOM 732 C C . SER A 1 91 ? 7.078 -4.841 -2.105 1.00 95.62 91 SER A C 1
ATOM 734 O O . SER A 1 91 ? 7.566 -5.900 -2.521 1.00 95.62 91 SER A O 1
ATOM 736 N N . ARG A 1 92 ? 6.198 -4.808 -1.105 1.00 96.19 92 ARG A N 1
ATOM 737 C CA . ARG A 1 92 ? 5.783 -5.987 -0.344 1.00 96.19 92 ARG A CA 1
ATOM 738 C C . ARG A 1 92 ? 4.324 -5.908 0.080 1.00 96.19 92 ARG A C 1
ATOM 740 O O . ARG A 1 92 ? 3.870 -4.897 0.613 1.00 96.19 92 ARG A O 1
ATOM 747 N N . LEU A 1 93 ? 3.650 -7.043 -0.027 1.00 96.31 93 LEU A N 1
ATOM 748 C CA . LEU A 1 93 ? 2.389 -7.320 0.640 1.00 96.31 93 LEU A CA 1
ATOM 749 C C . LEU A 1 93 ? 2.679 -8.047 1.955 1.00 96.31 93 LEU A C 1
ATOM 751 O O . LEU A 1 93 ? 3.479 -8.984 1.992 1.00 96.31 93 LEU A O 1
ATOM 755 N N . SER A 1 94 ? 2.044 -7.632 3.050 1.00 95.75 94 SER A N 1
ATOM 756 C CA . SER A 1 94 ? 2.120 -8.329 4.339 1.00 95.75 94 SER A CA 1
ATOM 757 C C . SER A 1 94 ? 0.757 -8.879 4.747 1.00 95.75 94 SER A C 1
ATOM 759 O O . SER A 1 94 ? -0.236 -8.162 4.714 1.00 95.75 94 SER A O 1
ATOM 761 N N . TYR A 1 95 ? 0.712 -10.151 5.148 1.00 95.25 95 TYR A N 1
ATOM 762 C CA . TYR A 1 95 ? -0.506 -10.816 5.620 1.00 95.25 95 TYR A CA 1
ATOM 763 C C . TYR A 1 95 ? -0.162 -11.943 6.598 1.00 95.25 95 TYR A C 1
ATOM 765 O O . TYR A 1 95 ? 0.739 -12.745 6.329 1.00 95.25 95 TYR A O 1
ATOM 773 N N . LYS A 1 96 ? -0.857 -12.016 7.746 1.00 92.44 96 LYS A N 1
ATOM 774 C CA . LYS A 1 96 ? -0.634 -13.032 8.800 1.00 92.44 96 LYS A CA 1
ATOM 775 C C . LYS A 1 96 ? 0.843 -13.194 9.200 1.00 92.44 96 LYS A C 1
ATOM 777 O O . LYS A 1 96 ? 1.348 -14.305 9.351 1.00 92.44 96 LYS A O 1
ATOM 782 N N . GLY A 1 97 ? 1.560 -12.075 9.321 1.00 88.56 97 GLY A N 1
ATOM 783 C CA . GLY A 1 97 ? 2.984 -12.043 9.682 1.00 88.56 97 GLY A CA 1
ATOM 784 C C . GLY A 1 97 ? 3.953 -12.498 8.581 1.00 88.56 97 GLY A C 1
ATOM 785 O O . GLY A 1 97 ? 5.165 -12.470 8.792 1.00 88.56 97 GLY A O 1
ATOM 786 N N . LYS A 1 98 ? 3.456 -12.890 7.402 1.00 91.81 98 LYS A N 1
ATOM 787 C CA . LYS A 1 98 ? 4.274 -13.212 6.226 1.00 91.81 98 LYS A CA 1
ATOM 788 C C . LYS A 1 98 ? 4.407 -11.994 5.317 1.00 91.81 98 LYS A C 1
ATOM 790 O O . LYS A 1 98 ? 3.486 -11.186 5.232 1.00 91.81 98 LYS A O 1
ATOM 795 N N . LYS A 1 99 ? 5.550 -11.893 4.634 1.00 93.19 99 LYS A N 1
ATOM 796 C CA . LYS A 1 99 ? 5.848 -10.863 3.630 1.00 93.19 99 LYS A CA 1
ATOM 797 C C 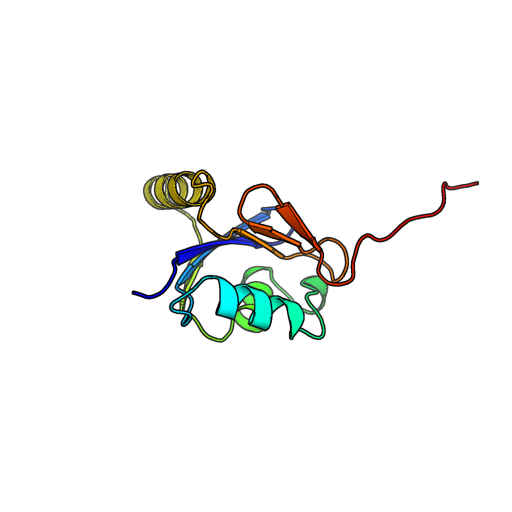. LYS A 1 99 ? 5.998 -11.512 2.257 1.00 93.19 99 LYS A C 1
ATOM 799 O O . LYS A 1 99 ? 6.776 -12.456 2.120 1.00 93.19 99 LYS A O 1
ATOM 804 N N . TYR A 1 100 ? 5.303 -10.968 1.270 1.00 94.00 100 TYR A N 1
ATOM 805 C CA . TYR A 1 100 ? 5.317 -11.380 -0.128 1.00 94.00 100 TYR A CA 1
ATOM 806 C C . TYR A 1 100 ? 5.903 -10.223 -0.941 1.00 94.00 100 TYR A C 1
ATOM 808 O O . TYR A 1 100 ? 5.256 -9.196 -1.127 1.00 94.00 100 TYR A O 1
ATOM 816 N N . PHE A 1 101 ? 7.170 -10.350 -1.336 1.00 93.94 101 PHE A N 1
ATOM 817 C CA . PHE A 1 101 ? 7.856 -9.342 -2.151 1.00 93.94 101 PHE A CA 1
ATOM 818 C C . PHE A 1 101 ? 7.401 -9.444 -3.603 1.00 93.94 101 PHE A C 1
ATOM 820 O O . PHE A 1 101 ? 7.156 -10.555 -4.065 1.00 93.94 101 PHE A O 1
ATOM 827 N N . HIS A 1 102 ? 7.343 -8.315 -4.310 1.00 93.44 102 HIS A N 1
ATOM 828 C CA . HIS A 1 102 ? 6.826 -8.261 -5.679 1.00 93.44 102 HIS A CA 1
ATOM 829 C C . HIS A 1 102 ? 7.635 -9.121 -6.670 1.00 93.44 102 HIS A C 1
ATOM 831 O O . HIS A 1 102 ? 7.183 -10.187 -7.076 1.00 93.44 102 HIS A O 1
ATOM 837 N N . LYS A 1 103 ? 8.882 -8.742 -6.985 1.00 89.00 103 LYS A N 1
ATOM 838 C CA . LYS A 1 103 ? 9.821 -9.567 -7.784 1.00 89.00 103 LYS A CA 1
ATOM 839 C C . LYS A 1 103 ? 10.883 -10.275 -6.938 1.00 89.00 103 LYS A C 1
ATOM 841 O O . LYS A 1 103 ? 11.958 -10.627 -7.425 1.00 89.00 103 LYS A O 1
ATOM 846 N N . GLY A 1 104 ? 10.591 -10.502 -5.657 1.00 77.75 104 GLY A N 1
ATOM 847 C CA . GLY A 1 104 ? 11.557 -11.027 -4.691 1.00 77.75 104 GLY A CA 1
ATOM 848 C C . GLY A 1 104 ? 12.513 -9.955 -4.158 1.00 77.75 104 GLY A C 1
ATOM 849 O O . GLY A 1 104 ? 12.337 -8.767 -4.401 1.00 77.75 104 GLY A O 1
ATOM 850 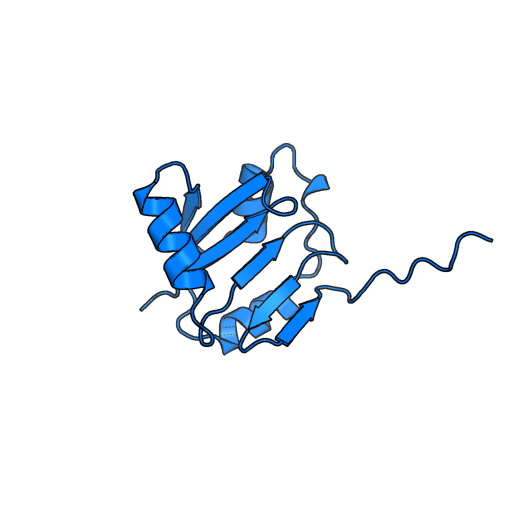N N . LYS A 1 105 ? 13.527 -10.373 -3.394 1.00 66.00 105 LYS A N 1
ATOM 851 C CA . LYS A 1 105 ? 14.536 -9.456 -2.842 1.00 66.00 105 LYS A CA 1
ATOM 852 C C . LYS A 1 105 ? 15.647 -9.221 -3.861 1.00 66.00 105 LYS A C 1
ATOM 854 O O . LYS A 1 105 ? 16.227 -10.190 -4.350 1.00 66.00 105 LYS A O 1
ATOM 859 N N . LEU A 1 106 ? 16.021 -7.963 -4.087 1.00 66.19 106 LEU A N 1
ATOM 860 C CA . LEU A 1 106 ? 17.327 -7.645 -4.666 1.00 66.19 106 LEU A CA 1
ATOM 861 C C . LEU A 1 106 ? 18.412 -8.149 -3.706 1.00 66.19 106 LEU A C 1
ATOM 863 O O . LEU A 1 106 ? 18.610 -7.601 -2.622 1.00 66.19 106 LEU A O 1
ATOM 867 N N . ILE A 1 107 ? 19.101 -9.226 -4.084 1.00 57.94 107 ILE A N 1
ATOM 868 C CA . ILE A 1 107 ? 20.341 -9.627 -3.423 1.00 57.94 107 ILE A CA 1
ATOM 869 C C . ILE A 1 107 ? 21.438 -8.788 -4.064 1.00 57.94 107 ILE A C 1
ATOM 871 O O . ILE A 1 107 ? 21.936 -9.128 -5.136 1.00 57.94 107 ILE A O 1
ATOM 875 N N . PHE A 1 108 ? 21.808 -7.680 -3.429 1.00 59.59 108 PHE A N 1
ATOM 876 C CA . PHE A 1 108 ? 23.070 -7.040 -3.774 1.00 59.59 108 PHE A CA 1
ATOM 877 C C . PHE A 1 108 ? 24.190 -7.989 -3.329 1.00 59.59 108 PHE A C 1
ATOM 879 O O . PHE A 1 108 ? 24.230 -8.346 -2.145 1.00 59.59 108 PHE A O 1
ATOM 886 N N . PRO A 1 109 ? 25.076 -8.454 -4.230 1.00 48.50 109 PRO A N 1
ATOM 887 C CA . PRO A 1 109 ? 26.287 -9.117 -3.777 1.00 48.50 109 PRO A CA 1
ATOM 888 C C . PRO A 1 109 ? 27.051 -8.142 -2.867 1.00 48.50 109 PRO A C 1
ATOM 890 O O . PRO A 1 109 ? 26.973 -6.927 -3.088 1.00 48.50 109 PRO A O 1
ATOM 893 N N . PRO A 1 110 ? 27.752 -8.631 -1.827 1.00 46.19 110 PRO A N 1
ATOM 894 C CA . PRO A 1 110 ? 28.582 -7.759 -1.009 1.00 46.19 110 PRO A CA 1
ATOM 895 C C . PRO A 1 110 ? 29.523 -6.987 -1.934 1.00 46.19 110 PRO A C 1
ATOM 897 O O . PRO A 1 110 ? 30.139 -7.579 -2.821 1.00 46.19 110 PRO A O 1
ATOM 900 N N . LEU A 1 111 ? 29.573 -5.665 -1.756 1.00 55.72 111 LEU A N 1
ATOM 901 C CA . LEU A 1 111 ? 30.564 -4.818 -2.411 1.00 55.72 111 LEU A CA 1
ATOM 902 C C . LEU A 1 111 ? 31.942 -5.397 -2.061 1.00 55.72 111 LEU A C 1
ATOM 904 O O . LEU A 1 111 ? 32.296 -5.446 -0.882 1.00 55.72 111 LEU A O 1
ATOM 908 N N . ILE A 1 112 ? 32.635 -5.926 -3.073 1.00 54.00 112 ILE A N 1
ATOM 909 C CA . ILE A 1 112 ? 34.005 -6.448 -2.970 1.00 54.00 112 ILE A CA 1
ATOM 910 C C . ILE A 1 112 ? 34.966 -5.266 -2.881 1.00 54.00 112 ILE A C 1
ATOM 912 O O . ILE A 1 112 ? 34.780 -4.316 -3.675 1.00 54.00 112 ILE A O 1
#

Secondary structure (DSSP, 8-state):
-PPEEEEEEGGGTEEEEEE-S-SSHHHHHHHHHH-S---GGGSSSHHHHHHHHTTTSEEEE--SHHHHHHHHHHHT-TTS-EEEESSTTT-EEEETTEEEESS----PPP--

Foldseek 3Di:
DFAWEWEAEPNNPWIKTWRAPDPDPVVVVVLLQPDPWQAQVVDPDRVVSCCVSRVHTDIDTQDDPVSVVVSVVQVPDQAGWYWYGHGQAPTWIDHNNDIDHRNYHPPDPPDD